Protein AF-A0A3C0KXN1-F1 (afdb_monomer_lite)

Secondary structure (DSSP, 8-state):
--HHHHHHHHTT-----EEEEE-SSSSSS--EEEEE-PPTT---HHHHS-S---HHHHHHHHHHHHHH--

Radius of gyration: 14.15 Å; chains: 1; bounding box: 29×25×39 Å

pLDDT: mean 90.74, std 8.56, range [61.31, 97.56]

Structure (mmCIF, N/CA/C/O backbone):
data_AF-A0A3C0KXN1-F1
#
_entry.id   AF-A0A3C0KXN1-F1
#
loop_
_atom_site.group_PDB
_atom_site.id
_atom_site.type_symbol
_atom_site.label_atom_id
_atom_site.label_alt_id
_atom_site.label_comp_id
_atom_site.label_asym_id
_atom_site.label_entity_id
_atom_site.label_seq_id
_atom_site.pdbx_PDB_ins_code
_atom_site.Cartn_x
_atom_site.Cartn_y
_atom_site.Cartn_z
_atom_site.occupancy
_atom_site.B_iso_or_equiv
_atom_site.auth_seq_id
_atom_site.auth_comp_id
_atom_site.auth_asym_id
_atom_site.auth_atom_id
_atom_site.pdbx_PDB_model_num
ATOM 1 N N . MET A 1 1 ? 3.955 3.141 14.405 1.00 61.31 1 MET A N 1
ATOM 2 C CA . MET A 1 1 ? 2.828 3.825 13.745 1.00 61.31 1 MET A CA 1
ATOM 3 C C . MET A 1 1 ? 3.332 5.157 13.230 1.00 61.31 1 MET A C 1
ATOM 5 O O . MET A 1 1 ? 4.048 5.824 13.973 1.00 61.31 1 MET A O 1
ATOM 9 N N . ASN A 1 2 ? 3.080 5.480 11.963 1.00 73.69 2 ASN A N 1
ATOM 10 C CA . ASN A 1 2 ? 3.632 6.683 11.341 1.00 73.69 2 ASN A CA 1
ATOM 11 C C . ASN A 1 2 ? 2.919 7.938 11.888 1.00 73.69 2 ASN A C 1
ATOM 13 O O . ASN A 1 2 ? 1.737 7.869 12.225 1.00 73.69 2 ASN A O 1
ATOM 17 N N . THR A 1 3 ? 3.613 9.076 12.003 1.00 86.31 3 THR A N 1
ATOM 18 C CA . THR A 1 3 ? 3.068 10.301 12.630 1.00 86.31 3 THR A CA 1
ATOM 19 C C . THR A 1 3 ? 1.744 10.733 11.991 1.00 86.31 3 THR A C 1
ATOM 21 O O . THR A 1 3 ? 0.816 11.110 12.698 1.00 86.31 3 THR A O 1
ATOM 24 N N . PHE A 1 4 ? 1.629 10.616 10.666 1.00 90.25 4 PHE A N 1
ATOM 25 C CA . PHE A 1 4 ? 0.432 11.009 9.915 1.00 90.25 4 PHE A CA 1
ATOM 26 C C . PHE A 1 4 ? -0.748 10.050 10.084 1.00 90.25 4 PHE A C 1
ATOM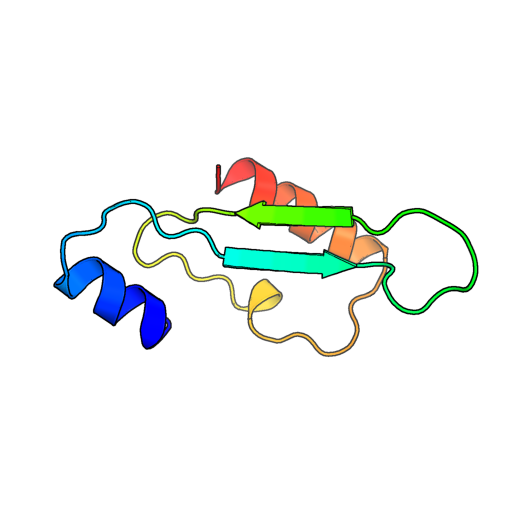 28 O O . PHE A 1 4 ? -1.883 10.499 10.202 1.00 90.25 4 PHE A O 1
ATOM 35 N N . GLU A 1 5 ? -0.491 8.741 10.143 1.00 90.81 5 GLU A N 1
ATOM 36 C CA . GLU A 1 5 ? -1.543 7.751 10.403 1.00 90.81 5 GLU A CA 1
ATOM 37 C C . GLU A 1 5 ? -2.167 8.003 11.772 1.00 90.81 5 GLU A C 1
ATOM 39 O O . GLU A 1 5 ? -3.387 8.026 11.897 1.00 90.81 5 GLU A O 1
ATOM 44 N N . LYS A 1 6 ? -1.330 8.255 12.788 1.00 90.12 6 LYS A N 1
ATOM 45 C CA . LYS A 1 6 ? -1.797 8.548 14.143 1.00 90.12 6 LYS A CA 1
ATOM 46 C C . LYS A 1 6 ? -2.706 9.779 14.176 1.00 90.12 6 LYS A C 1
ATOM 48 O O . LYS A 1 6 ? -3.776 9.704 14.764 1.00 90.12 6 LYS A O 1
ATOM 53 N N . LEU A 1 7 ? -2.313 10.867 13.509 1.00 94.12 7 LEU A N 1
ATOM 54 C CA . LEU A 1 7 ? -3.142 12.074 13.420 1.00 94.12 7 LEU A CA 1
ATOM 55 C C . LEU A 1 7 ? -4.505 11.781 12.780 1.00 94.12 7 LEU A C 1
ATOM 57 O O . LEU A 1 7 ? -5.524 12.222 13.298 1.00 94.12 7 LEU A O 1
ATOM 61 N N . ALA A 1 8 ? -4.545 10.986 11.708 1.00 93.75 8 ALA A N 1
ATOM 62 C CA . ALA A 1 8 ? -5.805 10.606 11.076 1.00 93.75 8 ALA A CA 1
ATOM 63 C C . ALA A 1 8 ? -6.699 9.763 12.010 1.00 93.75 8 ALA A C 1
ATOM 65 O O . ALA A 1 8 ? -7.912 9.966 12.059 1.00 93.75 8 ALA A O 1
ATOM 66 N N . TYR A 1 9 ? -6.121 8.849 12.794 1.00 92.19 9 TYR A N 1
ATOM 67 C CA . TYR A 1 9 ? -6.886 8.123 13.813 1.00 92.19 9 TYR A CA 1
ATOM 68 C C . TYR A 1 9 ? -7.410 9.050 14.917 1.00 92.19 9 TYR A C 1
ATOM 70 O O . TYR A 1 9 ? -8.569 8.918 15.312 1.00 92.19 9 TYR A O 1
ATOM 78 N N . ASP A 1 10 ? -6.595 10.005 15.377 1.00 94.50 10 ASP A N 1
ATOM 79 C CA . ASP A 1 10 ? -6.988 10.999 16.385 1.00 94.50 10 ASP A CA 1
ATOM 80 C C . ASP A 1 10 ? -8.123 11.916 15.870 1.00 94.50 10 ASP A C 1
ATOM 82 O O . ASP A 1 10 ? -8.979 12.341 16.645 1.00 94.50 10 ASP A O 1
ATOM 86 N N . GLU A 1 11 ? -8.194 12.159 14.556 1.00 96.25 11 GLU A N 1
ATOM 87 C CA . GLU A 1 11 ? -9.301 12.862 13.883 1.00 96.25 11 GLU A CA 1
ATOM 88 C C . GLU A 1 11 ? -10.559 11.990 13.669 1.00 96.25 11 GLU A C 1
ATOM 90 O O . GLU A 1 11 ? -11.592 12.479 13.207 1.00 96.25 11 GLU A O 1
ATOM 95 N N . GLY A 1 12 ? -10.513 10.705 14.035 1.00 96.31 12 GLY A N 1
ATOM 96 C CA . GLY A 1 12 ? -11.650 9.782 13.983 1.00 96.31 12 GLY A CA 1
ATOM 97 C C . GLY A 1 12 ? -11.765 8.956 12.698 1.00 96.31 12 GLY A C 1
ATOM 98 O O . GLY A 1 12 ? -12.730 8.194 12.549 1.00 96.31 12 GLY A O 1
ATOM 99 N N . TYR A 1 13 ? -10.797 9.051 11.780 1.00 95.06 13 TYR A N 1
ATOM 100 C CA . TYR A 1 13 ? -10.734 8.160 10.622 1.00 95.06 13 TYR A CA 1
ATOM 101 C C . TYR A 1 13 ? -10.377 6.737 11.062 1.00 95.06 13 TYR A C 1
ATOM 103 O O . TYR A 1 13 ? -9.569 6.525 11.962 1.00 95.06 13 TYR A O 1
ATOM 111 N N . ARG A 1 14 ? -10.985 5.732 10.420 1.00 91.44 14 ARG A N 1
ATOM 112 C CA . ARG A 1 14 ? -10.774 4.311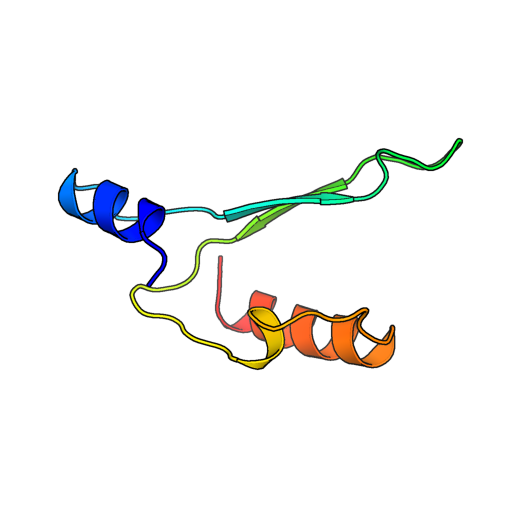 10.772 1.00 91.44 14 ARG A CA 1
ATOM 113 C C . ARG A 1 14 ? -10.093 3.485 9.688 1.00 91.44 14 ARG A C 1
ATOM 115 O O . ARG A 1 14 ? -9.710 2.349 9.940 1.00 91.44 14 ARG A O 1
ATOM 122 N N . SER A 1 15 ? -9.967 4.046 8.493 1.00 93.56 15 SER A N 1
ATOM 123 C CA . SER A 1 15 ? -9.353 3.399 7.341 1.00 93.56 15 SER A CA 1
ATOM 124 C C . SER A 1 15 ? -8.404 4.398 6.701 1.00 93.56 15 SER A C 1
ATOM 126 O O . SER A 1 15 ? -8.845 5.384 6.115 1.00 93.56 15 SER A O 1
ATOM 128 N N . ILE A 1 16 ? -7.106 4.166 6.878 1.00 94.62 16 ILE A N 1
ATOM 129 C CA . ILE A 1 16 ? -6.043 5.032 6.376 1.00 94.62 16 ILE A CA 1
ATOM 130 C C . ILE A 1 16 ? -5.313 4.246 5.292 1.00 94.62 16 ILE A C 1
ATOM 132 O O . ILE A 1 16 ? -4.728 3.203 5.576 1.00 94.62 16 ILE A O 1
ATOM 136 N N . ALA A 1 17 ? -5.370 4.738 4.056 1.00 95.44 17 ALA A N 1
ATOM 137 C CA . ALA A 1 17 ? -4.678 4.128 2.930 1.00 95.44 17 ALA A CA 1
ATOM 138 C C . ALA A 1 17 ? -3.325 4.810 2.700 1.00 95.44 17 ALA A C 1
ATOM 140 O O . ALA A 1 17 ? -3.259 6.032 2.558 1.00 95.44 17 ALA A O 1
ATOM 141 N N . GLY A 1 18 ? -2.260 4.016 2.616 1.00 93.44 18 GLY A N 1
ATOM 142 C CA . GLY A 1 18 ? -1.000 4.440 2.013 1.00 93.44 18 GLY A CA 1
ATOM 143 C C . GLY A 1 18 ? -1.080 4.286 0.497 1.00 93.44 18 GLY A C 1
ATOM 144 O O . GLY A 1 18 ? -1.586 3.275 0.012 1.00 93.44 18 GLY A O 1
ATOM 145 N N . VAL A 1 19 ? -0.595 5.278 -0.248 1.00 95.81 19 VAL A N 1
ATOM 146 C CA . VAL A 1 19 ? -0.610 5.293 -1.718 1.00 95.81 19 VAL A CA 1
ATOM 147 C C . VAL A 1 19 ? 0.777 5.584 -2.272 1.00 95.81 19 VAL A C 1
ATOM 149 O O . VAL A 1 19 ? 1.494 6.415 -1.718 1.00 95.81 19 VAL A O 1
ATOM 152 N N . ASP A 1 20 ? 1.136 4.905 -3.359 1.00 94.81 20 ASP A N 1
ATOM 153 C CA . ASP A 1 20 ? 2.396 5.121 -4.080 1.00 94.81 20 ASP A CA 1
ATOM 154 C C . ASP A 1 20 ? 2.251 4.741 -5.562 1.00 94.81 20 ASP A C 1
ATOM 156 O O . ASP A 1 20 ? 1.382 3.934 -5.926 1.00 94.81 20 ASP A O 1
ATOM 160 N N . GLU A 1 21 ? 3.109 5.305 -6.415 1.00 97.06 21 GLU A N 1
ATOM 161 C CA . GLU A 1 21 ? 3.143 5.040 -7.850 1.00 97.06 21 GLU A CA 1
ATOM 162 C C . GLU A 1 21 ? 4.508 4.570 -8.369 1.00 97.06 21 GLU A C 1
ATOM 164 O O . GLU A 1 21 ? 5.581 4.994 -7.944 1.00 97.06 21 GLU A O 1
ATOM 169 N N . ALA A 1 22 ? 4.470 3.723 -9.394 1.00 94.38 22 ALA A N 1
ATOM 170 C CA . ALA A 1 22 ? 5.638 3.286 -10.138 1.00 94.38 22 ALA A CA 1
ATOM 171 C C . ALA A 1 22 ? 5.454 3.550 -11.635 1.00 94.38 22 ALA A C 1
ATOM 173 O O . ALA A 1 22 ? 4.356 3.466 -12.179 1.00 94.38 22 ALA A O 1
ATOM 174 N N . GLY A 1 23 ? 6.561 3.840 -12.323 1.00 94.81 23 GLY A N 1
ATOM 175 C CA . GLY A 1 23 ? 6.558 4.016 -13.780 1.00 94.81 23 GLY A CA 1
ATOM 176 C C . GLY A 1 23 ? 6.466 5.462 -14.271 1.00 94.81 23 GLY A C 1
ATOM 177 O O . GLY A 1 23 ? 6.326 5.665 -15.468 1.00 94.81 23 GLY A O 1
ATOM 178 N N . ARG A 1 24 ? 6.625 6.477 -13.406 1.00 96.44 24 ARG A N 1
ATOM 179 C CA . ARG A 1 24 ? 6.641 7.894 -13.844 1.00 96.44 24 ARG A CA 1
ATOM 180 C C . ARG A 1 24 ? 7.874 8.316 -14.659 1.00 96.44 24 ARG A C 1
ATOM 182 O O . ARG A 1 24 ? 7.873 9.384 -15.256 1.00 96.44 24 ARG A O 1
ATOM 189 N N . GLY A 1 25 ? 8.960 7.543 -14.584 1.00 95.69 25 GLY A N 1
ATOM 190 C CA . GLY A 1 25 ? 10.273 7.882 -15.155 1.00 95.69 25 GLY A CA 1
ATOM 191 C C . GLY A 1 25 ? 10.615 7.260 -16.521 1.00 95.69 25 GLY A C 1
ATOM 192 O O . GLY A 1 25 ? 11.302 7.918 -17.301 1.00 95.69 25 GLY A O 1
ATOM 193 N N . PRO A 1 26 ? 10.218 6.009 -16.826 1.00 95.56 26 PRO A N 1
ATOM 194 C CA . PRO A 1 26 ? 10.449 5.400 -18.138 1.00 95.56 26 PRO A CA 1
ATOM 195 C C . PRO A 1 26 ? 9.793 6.164 -19.302 1.00 95.56 26 PRO A C 1
ATOM 197 O O . PRO A 1 26 ? 8.770 6.815 -19.129 1.00 95.56 26 PRO A O 1
ATOM 200 N N . LEU A 1 27 ? 10.356 6.033 -20.512 1.00 96.56 27 LEU A N 1
ATOM 201 C CA . LEU A 1 27 ? 9.828 6.646 -21.747 1.00 96.56 27 LEU A CA 1
ATOM 202 C C . LEU A 1 27 ? 8.565 5.959 -22.295 1.00 96.56 27 LEU A C 1
ATOM 204 O O . LEU A 1 27 ? 7.862 6.529 -23.125 1.00 96.56 27 LEU A O 1
ATOM 208 N N . ALA A 1 28 ? 8.316 4.718 -21.886 1.00 95.69 28 ALA A N 1
ATOM 209 C CA . ALA A 1 28 ? 7.192 3.911 -22.333 1.00 95.69 28 ALA A CA 1
ATOM 210 C C . ALA A 1 28 ? 6.746 2.956 -21.219 1.00 95.69 28 ALA A C 1
ATOM 212 O O . ALA A 1 28 ? 7.534 2.600 -20.339 1.00 95.69 28 ALA A O 1
ATOM 213 N N . GLY A 1 29 ? 5.493 2.510 -21.308 1.00 96.00 29 GLY A N 1
ATOM 214 C CA . GLY A 1 29 ? 4.811 1.735 -20.272 1.00 96.00 29 GLY A CA 1
ATOM 215 C C . GLY A 1 29 ? 3.870 2.607 -19.431 1.00 96.00 29 GLY A C 1
ATOM 216 O O . GLY A 1 29 ? 4.005 3.831 -19.428 1.00 96.00 29 GLY A O 1
ATOM 217 N N . PRO A 1 30 ? 2.876 2.001 -18.762 1.00 96.69 30 PRO A N 1
ATOM 218 C CA . PRO A 1 30 ? 1.935 2.745 -17.937 1.00 96.69 30 PRO A CA 1
ATOM 219 C C . PRO A 1 30 ? 2.578 3.195 -16.621 1.00 96.69 30 PRO A C 1
ATOM 221 O O . PRO A 1 30 ? 3.491 2.550 -16.101 1.00 96.69 30 PRO A O 1
ATOM 224 N N . VAL A 1 31 ? 2.022 4.257 -16.043 1.00 97.56 31 VAL A N 1
ATOM 225 C CA . VAL A 1 31 ? 2.158 4.527 -14.609 1.00 97.56 31 VAL A CA 1
ATOM 226 C C . VAL A 1 31 ? 1.137 3.659 -13.882 1.00 97.56 31 VAL A C 1
ATOM 228 O O . VAL A 1 31 ? -0.026 3.601 -14.284 1.00 97.56 31 VAL A O 1
ATOM 231 N N . VAL A 1 32 ? 1.569 2.981 -12.825 1.00 97.25 32 VAL A N 1
ATOM 232 C CA . VAL A 1 32 ? 0.709 2.151 -11.978 1.00 97.25 32 VAL A CA 1
ATOM 233 C C . VAL A 1 32 ? 0.761 2.706 -10.565 1.00 97.25 32 VAL A C 1
ATOM 235 O O . VAL A 1 32 ? 1.847 2.933 -10.043 1.00 97.25 32 VAL A O 1
ATOM 238 N N . ALA A 1 33 ? -0.402 2.901 -9.953 1.00 97.31 33 ALA A N 1
ATOM 239 C CA . ALA A 1 33 ? -0.533 3.290 -8.556 1.00 97.31 33 ALA A CA 1
ATOM 240 C C . ALA A 1 33 ? -1.257 2.196 -7.770 1.00 97.31 33 ALA A C 1
ATOM 242 O O . ALA A 1 33 ? -2.077 1.462 -8.329 1.00 97.31 33 ALA A O 1
ATOM 243 N N . ALA A 1 34 ? -0.960 2.103 -6.479 1.00 96.62 34 ALA A N 1
ATOM 244 C CA . ALA A 1 34 ? -1.631 1.202 -5.552 1.00 96.62 34 ALA A CA 1
ATOM 245 C C . ALA A 1 34 ? -2.032 1.954 -4.281 1.00 96.62 34 ALA A C 1
ATOM 247 O O . ALA A 1 34 ? -1.373 2.917 -3.891 1.00 96.62 34 ALA A O 1
ATOM 248 N N . ALA A 1 35 ? -3.104 1.489 -3.643 1.00 97.00 35 ALA A N 1
ATOM 249 C CA . ALA A 1 35 ? -3.534 1.908 -2.318 1.00 97.00 35 ALA A CA 1
ATOM 250 C C . ALA A 1 35 ? -3.566 0.672 -1.417 1.00 97.00 35 ALA A C 1
ATOM 252 O O . ALA A 1 35 ? -4.011 -0.383 -1.862 1.00 97.00 35 ALA A O 1
ATOM 253 N N . VAL A 1 36 ? -3.076 0.799 -0.186 1.00 95.75 36 VAL A N 1
ATOM 254 C CA . VAL A 1 36 ? -3.030 -0.294 0.792 1.00 95.75 36 VAL A CA 1
ATOM 255 C C . VAL A 1 36 ? -3.493 0.229 2.142 1.00 95.75 36 VAL A C 1
ATOM 257 O O . VAL A 1 36 ? -2.944 1.213 2.644 1.00 95.75 36 VAL A O 1
ATOM 260 N N . ILE A 1 37 ? -4.475 -0.437 2.745 1.00 95.81 37 ILE A N 1
ATOM 261 C CA . ILE A 1 37 ? -4.915 -0.176 4.117 1.00 95.81 37 ILE A CA 1
ATOM 262 C C . ILE A 1 37 ? -4.469 -1.345 4.990 1.00 95.81 37 ILE A C 1
ATOM 264 O O . ILE A 1 37 ? -5.010 -2.450 4.913 1.00 95.81 37 ILE A O 1
ATOM 268 N N . PHE A 1 38 ? -3.492 -1.091 5.856 1.00 93.94 38 PHE A N 1
ATOM 269 C CA . PHE A 1 38 ? -3.106 -2.048 6.885 1.00 93.94 38 PHE A CA 1
ATOM 270 C C . PHE A 1 38 ? -4.025 -1.954 8.112 1.00 93.94 38 PHE A C 1
ATOM 272 O O . PHE A 1 38 ? -4.557 -0.876 8.403 1.00 93.94 38 PHE A O 1
ATOM 279 N N . PRO A 1 39 ? -4.188 -3.050 8.878 1.00 91.69 39 PRO A N 1
ATOM 280 C CA . PRO A 1 39 ? -4.847 -2.981 10.173 1.00 91.69 39 PRO A CA 1
ATOM 281 C C . PRO A 1 39 ? -4.090 -2.034 11.127 1.00 91.69 39 PRO A C 1
ATOM 283 O O . PRO A 1 39 ? -2.880 -1.828 10.967 1.00 91.69 39 PRO A O 1
ATOM 286 N N . PRO A 1 40 ? -4.774 -1.461 12.136 1.00 87.31 40 PRO A N 1
ATOM 287 C CA . PRO A 1 40 ? -4.131 -0.607 13.127 1.00 87.31 40 PRO A CA 1
ATOM 288 C C . PRO A 1 40 ? -2.909 -1.286 13.747 1.00 87.31 40 PRO A C 1
ATOM 290 O O . PRO A 1 40 ? -2.918 -2.487 14.005 1.00 87.31 40 PRO A O 1
ATOM 293 N N . GLU A 1 41 ? -1.856 -0.501 13.976 1.00 84.62 41 GLU A N 1
ATOM 294 C CA . GLU A 1 41 ? -0.594 -0.956 14.576 1.00 84.62 41 GLU A CA 1
ATOM 295 C C . GLU A 1 41 ? 0.175 -2.033 13.788 1.00 84.62 41 GLU A C 1
ATOM 297 O O . GLU A 1 41 ? 1.156 -2.568 14.304 1.00 84.62 41 GLU A O 1
ATOM 302 N N . TYR A 1 42 ? -0.189 -2.313 12.530 1.00 89.50 42 TYR A N 1
ATOM 303 C CA . TYR A 1 42 ? 0.575 -3.227 11.682 1.00 89.50 42 TYR A CA 1
ATOM 304 C C . TYR A 1 42 ? 2.041 -2.791 11.570 1.00 89.50 42 TYR A C 1
ATOM 306 O O . TYR A 1 42 ? 2.356 -1.633 11.279 1.00 89.50 42 TYR A O 1
ATOM 314 N N . GLN A 1 43 ? 2.956 -3.736 11.787 1.00 87.19 43 GLN A N 1
ATOM 315 C CA . GLN A 1 43 ? 4.387 -3.512 11.629 1.00 87.19 43 GLN A CA 1
ATOM 316 C C . GLN A 1 43 ? 5.039 -4.677 10.905 1.00 87.19 43 GLN A C 1
ATOM 318 O O . GLN A 1 43 ? 4.890 -5.835 11.283 1.00 87.19 43 GLN A O 1
ATOM 323 N N . ASN A 1 44 ? 5.836 -4.342 9.895 1.00 87.88 44 ASN A N 1
ATOM 324 C CA . ASN A 1 44 ? 6.686 -5.288 9.199 1.00 87.88 44 ASN A CA 1
ATOM 325 C C . ASN A 1 44 ? 8.022 -4.605 8.877 1.00 87.88 44 ASN A C 1
ATOM 327 O O . ASN A 1 44 ? 8.085 -3.656 8.091 1.00 87.88 44 ASN A O 1
ATOM 331 N N . SER A 1 45 ? 9.096 -5.063 9.520 1.00 85.50 45 SER A N 1
ATOM 332 C CA . SER A 1 45 ? 10.433 -4.473 9.385 1.00 85.50 45 SER A CA 1
ATOM 333 C C . SER A 1 45 ? 11.019 -4.627 7.981 1.00 85.50 45 SER A C 1
ATOM 335 O O . SER A 1 45 ? 11.826 -3.795 7.569 1.00 85.50 45 SER A O 1
ATOM 337 N N . GLU A 1 46 ? 10.588 -5.639 7.225 1.00 85.81 46 GLU A N 1
ATOM 338 C CA . GLU A 1 46 ? 11.041 -5.870 5.853 1.00 85.81 46 GLU A CA 1
ATOM 339 C C . GLU A 1 46 ? 10.408 -4.892 4.851 1.00 85.81 46 GLU A C 1
ATOM 341 O O . GLU A 1 46 ? 10.994 -4.630 3.802 1.00 85.81 46 GLU A O 1
ATOM 346 N N . ILE A 1 47 ? 9.244 -4.321 5.185 1.00 83.25 47 ILE A N 1
ATOM 347 C CA . ILE A 1 47 ? 8.549 -3.305 4.377 1.00 83.25 47 ILE A CA 1
ATOM 348 C C . ILE A 1 47 ? 9.086 -1.899 4.688 1.00 83.25 47 ILE A C 1
ATOM 350 O O . ILE A 1 47 ? 9.301 -1.100 3.782 1.00 83.25 47 ILE A O 1
ATOM 354 N N . ASN A 1 48 ? 9.355 -1.598 5.962 1.00 71.62 48 ASN A N 1
ATOM 355 C CA . ASN A 1 48 ? 9.728 -0.249 6.411 1.00 71.62 48 ASN A CA 1
ATOM 356 C C . ASN A 1 48 ? 11.203 0.128 6.163 1.00 71.62 48 ASN A C 1
ATOM 358 O O . ASN A 1 48 ? 11.572 1.295 6.291 1.00 71.62 48 ASN A O 1
ATOM 362 N N . GLY A 1 49 ? 12.067 -0.838 5.840 1.00 65.75 49 GLY A N 1
ATOM 363 C CA . GLY A 1 49 ? 13.518 -0.648 5.749 1.00 65.75 49 GLY A CA 1
ATOM 364 C C . GLY A 1 49 ? 14.085 -0.915 4.357 1.00 65.75 49 GLY A C 1
ATOM 365 O O . GLY A 1 49 ? 14.875 -1.842 4.190 1.00 65.75 49 GLY A O 1
ATOM 366 N N . ILE A 1 50 ? 13.708 -0.138 3.339 1.00 61.94 50 ILE A N 1
ATOM 367 C CA . ILE A 1 50 ? 14.053 -0.493 1.954 1.00 61.94 50 ILE A CA 1
ATOM 368 C C . ILE A 1 50 ? 15.283 0.273 1.440 1.00 61.94 50 ILE A C 1
ATOM 370 O O . ILE A 1 50 ? 15.215 1.385 0.922 1.00 61.94 50 ILE A O 1
ATOM 374 N N . LYS A 1 51 ? 16.433 -0.412 1.500 1.00 63.09 51 LYS A N 1
ATOM 375 C CA . LYS A 1 51 ? 17.426 -0.404 0.408 1.00 63.09 51 LYS A CA 1
ATOM 376 C C . LYS A 1 51 ? 16.840 -1.183 -0.777 1.00 63.09 51 LYS A C 1
ATOM 378 O O . LYS A 1 51 ? 16.028 -2.069 -0.551 1.00 63.09 51 LYS A O 1
ATOM 383 N N . LYS A 1 52 ? 17.273 -0.918 -2.019 1.00 76.94 52 LYS A N 1
ATOM 384 C CA . LYS A 1 52 ? 16.801 -1.620 -3.240 1.00 76.94 52 LYS A CA 1
ATOM 385 C C . LYS A 1 52 ? 16.556 -3.129 -3.009 1.00 76.94 52 LYS A C 1
ATOM 387 O O . LYS A 1 52 ? 17.511 -3.880 -2.821 1.00 76.94 52 LYS A O 1
ATOM 392 N N . LEU A 1 53 ? 15.286 -3.551 -3.047 1.00 86.75 53 LEU A N 1
ATOM 393 C CA . LEU A 1 53 ? 14.873 -4.957 -2.942 1.00 86.75 53 LEU A CA 1
ATOM 394 C C . LEU A 1 53 ? 15.249 -5.736 -4.2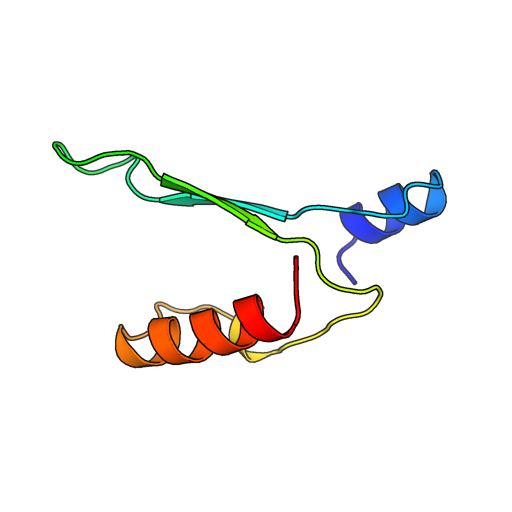08 1.00 86.75 53 LEU A C 1
ATOM 396 O O . LEU A 1 53 ? 15.230 -5.195 -5.316 1.00 86.75 53 LEU A O 1
ATOM 400 N N . THR A 1 54 ? 15.529 -7.030 -4.056 1.00 92.06 54 THR A N 1
ATOM 401 C CA . THR A 1 54 ? 15.611 -7.950 -5.198 1.00 92.06 54 THR A CA 1
ATOM 402 C C . THR A 1 54 ? 14.214 -8.235 -5.751 1.00 92.06 54 THR A C 1
ATOM 404 O O . THR A 1 54 ? 13.219 -8.110 -5.036 1.00 92.06 54 THR A O 1
ATOM 407 N N . ALA A 1 55 ? 14.124 -8.658 -7.018 1.00 92.75 55 ALA A N 1
ATOM 408 C CA . ALA A 1 55 ? 12.844 -9.027 -7.629 1.00 92.75 55 ALA A CA 1
ATOM 409 C C . ALA A 1 55 ? 12.112 -10.102 -6.808 1.00 92.75 55 ALA A C 1
ATOM 411 O O . ALA A 1 55 ? 10.971 -9.884 -6.419 1.00 92.75 55 ALA A O 1
ATOM 412 N N . ARG A 1 56 ? 12.819 -11.174 -6.419 1.00 94.00 56 ARG A N 1
ATOM 413 C CA . ARG A 1 56 ? 12.259 -12.251 -5.589 1.00 94.00 56 ARG A CA 1
ATOM 414 C C . ARG A 1 56 ? 11.690 -11.736 -4.266 1.00 94.00 56 ARG A C 1
ATOM 416 O O . ARG A 1 56 ? 10.593 -12.121 -3.884 1.00 94.00 56 ARG A O 1
ATOM 423 N N . LYS A 1 57 ? 12.411 -10.842 -3.576 1.00 92.19 57 LYS A N 1
ATOM 424 C CA . LYS A 1 57 ? 11.946 -10.310 -2.290 1.00 92.19 57 LYS A CA 1
ATOM 425 C C . LYS A 1 57 ? 10.707 -9.426 -2.448 1.00 92.19 57 LYS A C 1
ATOM 427 O O . LYS A 1 57 ? 9.856 -9.431 -1.568 1.00 92.19 57 LYS A O 1
ATOM 432 N N . ARG A 1 58 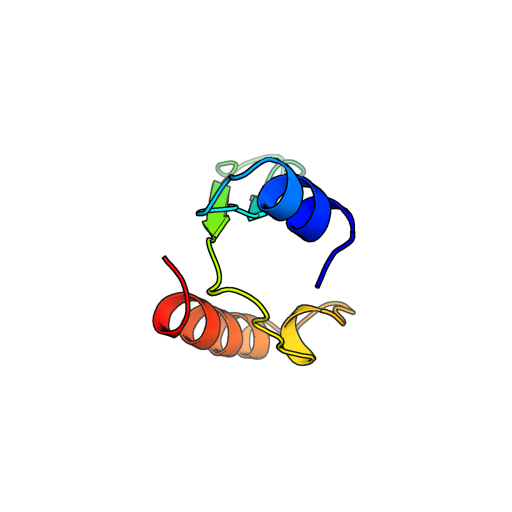? 10.579 -8.696 -3.564 1.00 92.56 58 ARG A N 1
ATOM 433 C CA . ARG A 1 58 ? 9.347 -7.950 -3.865 1.00 92.56 58 ARG A CA 1
ATOM 434 C C . ARG A 1 58 ? 8.157 -8.880 -4.059 1.00 92.56 58 ARG A C 1
ATOM 436 O O . ARG A 1 58 ? 7.109 -8.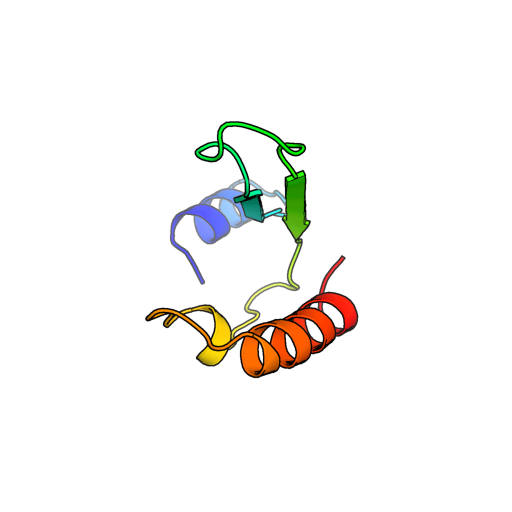579 -3.511 1.00 92.56 58 ARG A O 1
ATOM 443 N N . ASP A 1 59 ? 8.322 -9.992 -4.769 1.00 95.00 59 ASP A N 1
ATOM 444 C CA . ASP A 1 59 ? 7.226 -10.944 -4.997 1.00 95.00 59 ASP A CA 1
ATOM 445 C C . ASP A 1 59 ? 6.787 -11.618 -3.683 1.00 95.00 59 ASP A C 1
ATOM 447 O O . ASP A 1 59 ? 5.595 -11.754 -3.411 1.00 95.00 59 ASP A O 1
ATOM 451 N N . GLU A 1 60 ? 7.748 -11.971 -2.819 1.00 94.62 60 GLU A N 1
ATOM 452 C CA . GLU A 1 60 ? 7.477 -12.476 -1.465 1.00 94.62 60 GLU A CA 1
ATOM 453 C C . GLU A 1 60 ? 6.698 -11.445 -0.626 1.00 94.62 60 GLU A C 1
ATOM 455 O O . GLU A 1 60 ? 5.675 -11.776 -0.025 1.00 94.62 60 GLU A O 1
ATOM 460 N N . LEU A 1 61 ? 7.153 -10.185 -0.605 1.00 94.06 61 LEU A N 1
ATOM 461 C CA . LEU A 1 61 ? 6.501 -9.115 0.156 1.00 94.06 61 LEU A CA 1
ATOM 462 C C . LEU A 1 61 ? 5.148 -8.713 -0.430 1.00 94.06 61 LEU A C 1
ATOM 464 O O . LEU A 1 61 ? 4.248 -8.392 0.336 1.00 94.06 61 LEU A O 1
ATOM 468 N N . TYR A 1 62 ? 4.978 -8.770 -1.751 1.00 94.88 62 TYR A N 1
ATOM 469 C CA . TYR A 1 62 ? 3.692 -8.534 -2.402 1.00 94.88 62 TYR A CA 1
ATOM 470 C C . TYR A 1 62 ? 2.635 -9.484 -1.843 1.00 94.88 62 TYR A C 1
ATOM 472 O O . TYR A 1 62 ? 1.591 -9.030 -1.387 1.00 94.88 62 TYR A O 1
ATOM 480 N N . LYS A 1 63 ? 2.950 -10.784 -1.759 1.00 95.94 63 LYS A N 1
ATOM 481 C CA . LYS A 1 63 ? 2.047 -11.770 -1.154 1.00 95.94 63 LYS A CA 1
ATOM 482 C C . LYS A 1 63 ? 1.747 -11.451 0.312 1.00 95.94 63 LYS A C 1
ATOM 484 O O . LYS A 1 63 ? 0.593 -11.500 0.716 1.00 95.94 63 LYS A O 1
ATOM 489 N N . VAL A 1 64 ? 2.763 -11.094 1.101 1.00 95.19 64 VAL A N 1
ATOM 490 C CA . VAL A 1 64 ? 2.563 -10.716 2.512 1.00 95.19 64 VAL A CA 1
ATOM 491 C C . VAL A 1 64 ? 1.622 -9.516 2.633 1.00 95.19 64 VAL A C 1
ATOM 493 O O . VAL A 1 64 ? 0.732 -9.536 3.475 1.00 95.19 64 VAL A O 1
ATOM 496 N N . ILE A 1 65 ? 1.788 -8.490 1.798 1.00 95.44 65 ILE A N 1
ATOM 497 C CA . ILE A 1 65 ? 0.926 -7.304 1.808 1.00 95.44 65 ILE A CA 1
ATOM 498 C C . ILE A 1 65 ? -0.503 -7.685 1.417 1.00 95.44 65 ILE A C 1
ATOM 500 O O . ILE A 1 65 ? -1.424 -7.369 2.160 1.00 95.44 65 ILE A O 1
ATOM 504 N N . SER A 1 66 ? -0.687 -8.410 0.311 1.00 95.38 66 SER A N 1
ATOM 505 C CA . SER A 1 66 ? -2.011 -8.832 -0.162 1.00 95.38 66 SER A CA 1
ATOM 506 C C . SER A 1 66 ? -2.760 -9.733 0.823 1.00 95.38 66 SER A C 1
ATOM 508 O O . SER A 1 66 ? -3.982 -9.677 0.877 1.00 95.38 66 SER A O 1
ATOM 510 N N . ASP A 1 67 ? -2.048 -10.543 1.611 1.00 96.00 67 ASP A N 1
ATOM 511 C CA . ASP A 1 67 ? -2.661 -11.419 2.617 1.00 96.00 67 ASP A CA 1
ATOM 512 C C . ASP A 1 67 ? -3.040 -10.667 3.915 1.00 96.00 67 ASP A C 1
ATOM 514 O O . ASP A 1 67 ? -3.841 -11.174 4.699 1.00 96.00 67 ASP A O 1
ATOM 518 N N . ASN A 1 68 ? -2.458 -9.487 4.178 1.00 94.75 68 ASN A N 1
ATOM 519 C CA . ASN A 1 68 ? -2.586 -8.767 5.459 1.00 94.75 68 ASN A CA 1
ATOM 520 C C . ASN A 1 68 ? -3.196 -7.360 5.340 1.00 94.75 68 ASN A C 1
AT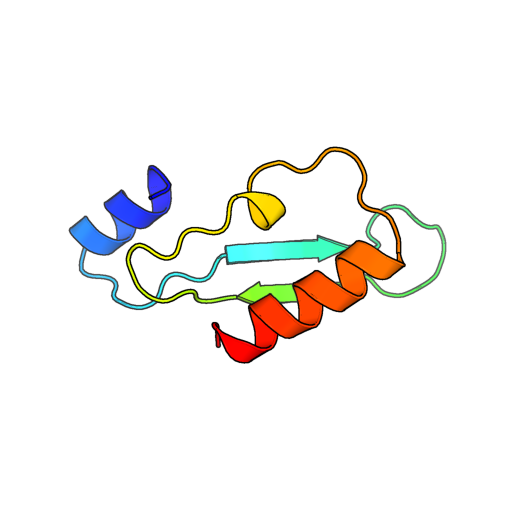OM 522 O O . ASN A 1 68 ? -3.257 -6.636 6.335 1.00 94.75 68 ASN A O 1
ATOM 526 N N . ALA A 1 69 ? -3.622 -6.955 4.148 1.00 94.69 69 ALA A N 1
ATOM 527 C CA . ALA A 1 69 ? -4.179 -5.637 3.879 1.00 94.69 69 ALA A CA 1
ATOM 528 C C . ALA A 1 69 ? -5.345 -5.719 2.891 1.00 94.69 69 ALA A C 1
ATOM 530 O O . ALA A 1 69 ? -5.543 -6.742 2.232 1.00 94.69 69 ALA A O 1
ATOM 531 N N . ILE A 1 70 ? -6.096 -4.622 2.797 1.00 89.62 70 ILE A N 1
ATOM 532 C CA . ILE A 1 70 ? -7.122 -4.405 1.768 1.00 89.62 70 ILE A CA 1
ATOM 533 C C . ILE A 1 70 ? -6.737 -3.261 0.835 1.00 89.62 70 ILE A C 1
ATOM 535 O O . ILE A 1 70 ? -6.002 -2.347 1.286 1.00 89.62 70 ILE A O 1
#

Sequence (70 aa):
MNTFEKLAYDEGYRSIAGVDEAGRGPLAGPVVAAAVIFPPEYQNSEINGIKKLTARKRDELYKVISDNAI

Foldseek 3Di:
DDPVVVVCVVVVDQWDWDKDWDDPPDPDDDIDMDIKTAHPPDDDPLVVDDDPDDPVVVVVVVVVRVVGTD